Protein AF-A0A317YDW8-F1 (afdb_monomer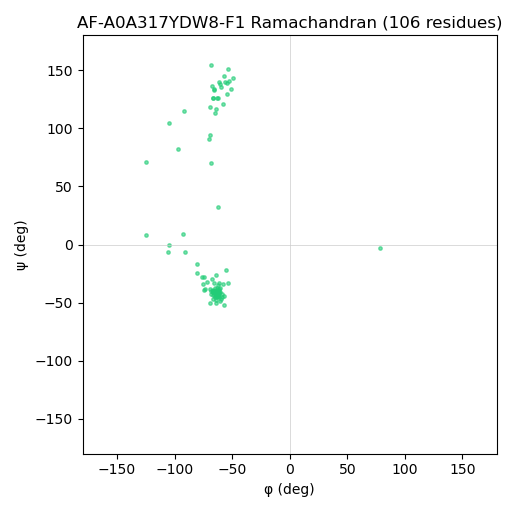)

Solvent-accessible surface area (backbone atoms only — not comparable to full-atom values): 6826 Å² total; per-residue (Å²): 135,84,83,82,78,76,86,77,80,77,79,78,79,80,73,83,61,69,64,59,57,51,53,52,49,53,52,52,55,51,49,54,51,51,51,55,49,51,55,50,52,54,60,70,51,59,89,61,74,61,67,70,56,58,52,49,55,51,50,53,50,45,71,74,54,68,53,96,86,56,85,76,73,81,74,65,96,80,62,63,67,65,56,51,52,55,51,51,53,53,50,51,54,51,49,52,50,50,52,52,54,53,53,57,64,73,74,111

Sequence (108 aa):
MAAAAAPRPKSPPASPDPCGRHRLQLAVDALHREIGFLEGEISSIEGVHAASRCCKEVDEFVGRNPDPFLTISQQERGSHDQSQQFLKKFRYFRCSQLLINMLSVLAH

Organism: Zea mays (NCBI:txid4577)

Radius of gyration: 32.17 Å; Cα contacts (8 Å, |Δi|>4): 3; chains: 1; bounding box: 83×43×80 Å

pLDDT: mean 75.46, std 19.1, range [38.47, 98.62]

Structure (mmCIF, N/CA/C/O backbone):
data_AF-A0A317YDW8-F1
#
_entry.id   AF-A0A317YDW8-F1
#
loop_
_atom_site.group_PDB
_atom_site.id
_atom_site.type_symbol
_atom_site.label_atom_id
_atom_site.label_alt_id
_atom_site.label_comp_id
_atom_site.label_asym_id
_atom_site.label_entity_id
_atom_site.label_seq_id
_atom_site.pdbx_PDB_ins_code
_atom_site.Cartn_x
_atom_site.Cartn_y
_atom_site.Cartn_z
_atom_site.occupancy
_atom_site.B_iso_or_equiv
_atom_site.auth_seq_id
_atom_site.auth_comp_id
_atom_site.auth_asym_id
_atom_site.auth_atom_id
_atom_site.pdbx_PDB_model_num
ATOM 1 N N . MET A 1 1 ? 65.557 12.376 -42.782 1.00 38.47 1 MET A N 1
ATOM 2 C CA . MET A 1 1 ? 64.552 11.450 -43.345 1.00 38.47 1 MET A CA 1
ATOM 3 C C . MET A 1 1 ? 63.560 11.095 -42.248 1.00 38.47 1 MET A C 1
ATOM 5 O O . MET A 1 1 ? 63.932 10.371 -41.338 1.00 38.47 1 MET A O 1
ATOM 9 N N . ALA A 1 2 ? 62.349 11.654 -42.278 1.00 47.06 2 ALA A N 1
ATOM 10 C CA . ALA A 1 2 ? 61.286 11.283 -41.345 1.00 47.06 2 ALA A CA 1
ATOM 11 C C . ALA A 1 2 ? 60.457 10.159 -41.981 1.00 47.06 2 ALA A C 1
ATOM 13 O O . ALA A 1 2 ? 59.859 10.358 -43.037 1.00 47.06 2 ALA A O 1
ATOM 14 N N . ALA A 1 3 ? 60.483 8.970 -41.381 1.00 54.94 3 ALA A N 1
ATOM 15 C CA . ALA A 1 3 ? 59.679 7.838 -41.822 1.00 54.94 3 ALA A CA 1
ATOM 16 C C . ALA A 1 3 ? 58.198 8.125 -41.527 1.00 54.94 3 ALA A C 1
ATOM 18 O O . ALA A 1 3 ? 57.819 8.323 -40.372 1.00 54.94 3 ALA A O 1
ATOM 19 N N . ALA A 1 4 ? 57.368 8.175 -42.569 1.00 61.03 4 ALA A N 1
ATOM 20 C CA . ALA A 1 4 ? 55.924 8.304 -42.428 1.00 61.03 4 ALA A CA 1
ATOM 21 C C . ALA A 1 4 ? 55.369 7.053 -41.726 1.00 61.03 4 ALA A C 1
ATOM 23 O O . ALA A 1 4 ? 55.489 5.940 -42.237 1.00 61.03 4 ALA A O 1
ATOM 24 N N . ALA A 1 5 ? 54.787 7.228 -40.538 1.00 66.19 5 ALA A N 1
ATOM 25 C CA . ALA A 1 5 ? 54.129 6.147 -39.818 1.00 66.19 5 ALA A CA 1
ATOM 26 C C . ALA A 1 5 ? 52.884 5.689 -40.594 1.00 66.19 5 ALA A C 1
ATOM 28 O O . ALA A 1 5 ? 52.023 6.502 -40.933 1.00 66.19 5 ALA A O 1
ATOM 29 N N . ALA A 1 6 ? 52.790 4.387 -40.874 1.00 71.56 6 ALA A N 1
ATOM 30 C CA . ALA A 1 6 ? 51.634 3.804 -41.544 1.00 71.56 6 ALA A CA 1
ATOM 31 C C . ALA A 1 6 ? 50.351 4.033 -40.714 1.00 71.56 6 ALA A C 1
ATOM 33 O O . ALA A 1 6 ? 50.387 3.883 -39.485 1.00 71.56 6 ALA A O 1
ATOM 34 N N . PRO A 1 7 ? 49.214 4.387 -41.345 1.00 72.19 7 PRO A N 1
ATOM 35 C CA . PRO A 1 7 ? 47.964 4.604 -40.629 1.00 72.19 7 PRO A CA 1
ATOM 36 C C . PRO A 1 7 ? 47.526 3.307 -39.943 1.00 72.19 7 PRO A C 1
ATOM 38 O O . PRO A 1 7 ? 47.412 2.256 -40.576 1.00 72.19 7 PRO A O 1
ATOM 41 N N . ARG A 1 8 ? 47.286 3.376 -38.629 1.00 73.50 8 ARG A N 1
ATOM 42 C CA . ARG A 1 8 ? 46.748 2.238 -37.875 1.00 73.50 8 ARG A CA 1
ATOM 43 C C . ARG A 1 8 ? 45.307 1.961 -38.324 1.00 73.50 8 ARG A C 1
ATOM 45 O O . ARG A 1 8 ? 44.532 2.913 -38.453 1.00 73.50 8 ARG A O 1
ATOM 52 N N . PRO A 1 9 ? 44.923 0.689 -38.531 1.00 77.94 9 PRO A N 1
ATOM 53 C CA . PRO A 1 9 ? 43.540 0.345 -38.827 1.00 77.94 9 PRO A CA 1
ATOM 54 C C . PRO A 1 9 ? 42.638 0.788 -37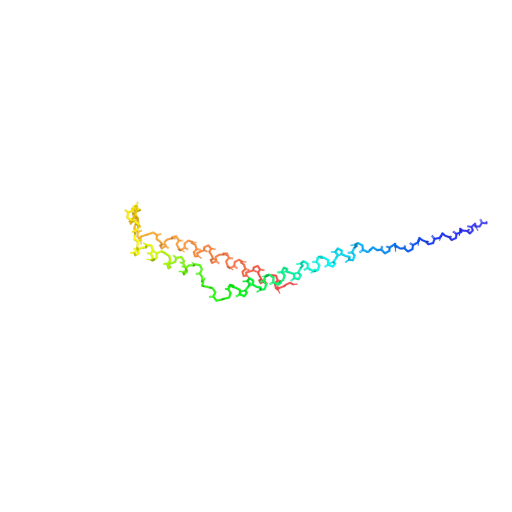.670 1.00 77.94 9 PRO A C 1
ATOM 56 O O . PRO A 1 9 ? 42.969 0.591 -36.499 1.00 77.94 9 PRO A O 1
ATOM 59 N N . LYS A 1 10 ? 41.501 1.410 -38.003 1.00 78.81 10 LYS A N 1
ATOM 60 C CA . LYS A 1 10 ? 40.449 1.705 -37.023 1.00 78.81 10 LYS A CA 1
ATOM 61 C C . LYS A 1 10 ? 39.950 0.378 -36.448 1.00 78.81 10 LYS A C 1
ATOM 63 O O . LYS A 1 10 ? 39.809 -0.595 -37.188 1.00 78.81 10 LYS A O 1
ATOM 68 N N . SER A 1 11 ? 39.699 0.337 -35.143 1.00 78.38 11 SER A N 1
ATOM 69 C CA . SER A 1 11 ? 39.091 -0.830 -34.504 1.00 78.38 11 SER A CA 1
ATOM 70 C C . SER A 1 11 ? 37.739 -1.154 -35.158 1.00 78.38 11 SER A C 1
ATOM 72 O 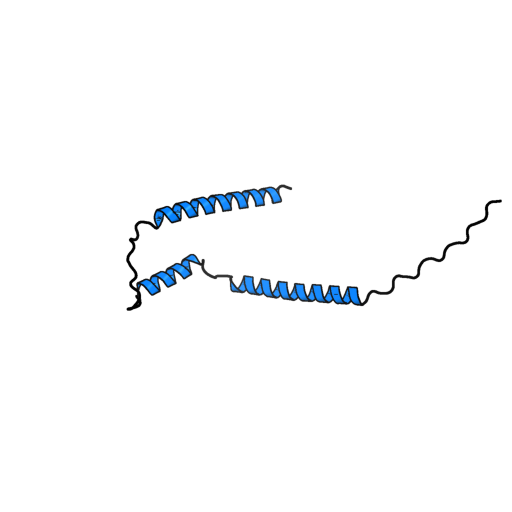O . SER A 1 11 ? 37.028 -0.221 -35.549 1.00 78.38 11 SER A O 1
ATOM 74 N N . PRO A 1 12 ? 37.370 -2.444 -35.281 1.00 78.88 12 PRO A N 1
ATOM 75 C CA . PRO A 1 12 ? 36.055 -2.835 -35.777 1.00 78.88 12 PRO A CA 1
ATOM 76 C C . PRO A 1 12 ? 34.923 -2.159 -34.981 1.00 78.88 12 PRO A C 1
ATOM 78 O O . PRO A 1 12 ? 35.114 -1.873 -33.794 1.00 78.88 12 PRO A O 1
ATOM 81 N N . PRO A 1 13 ? 33.750 -1.907 -35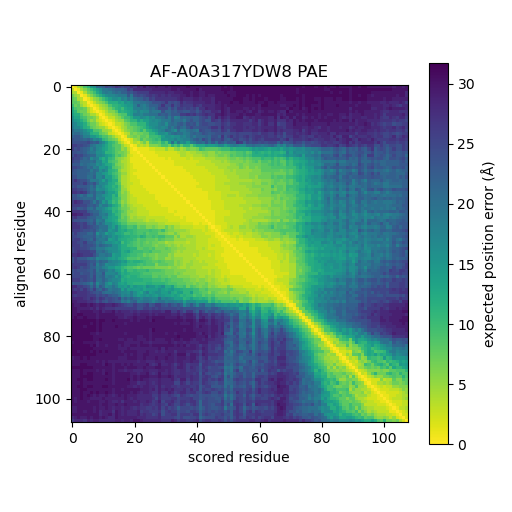.599 1.00 78.06 13 PRO A N 1
ATOM 82 C CA . PRO A 1 13 ? 32.578 -1.416 -34.882 1.00 78.06 13 PRO A CA 1
ATOM 83 C C . PRO A 1 13 ? 32.271 -2.320 -33.686 1.00 78.06 13 PRO A C 1
ATOM 85 O O . PRO A 1 13 ? 32.395 -3.542 -33.793 1.00 78.06 13 PRO A O 1
ATOM 88 N N . ALA A 1 14 ? 31.865 -1.727 -32.561 1.00 76.00 14 ALA A N 1
ATOM 89 C CA . ALA A 1 14 ? 31.408 -2.502 -31.415 1.00 76.00 14 ALA A CA 1
ATOM 90 C C . ALA A 1 14 ? 30.287 -3.449 -31.868 1.00 76.00 14 ALA A C 1
ATOM 92 O O . ALA A 1 14 ? 29.352 -3.024 -32.554 1.00 76.00 14 ALA A O 1
ATOM 93 N N . SER A 1 15 ? 30.405 -4.733 -31.522 1.00 73.25 15 SER A N 1
ATOM 94 C CA . SER A 1 15 ? 29.362 -5.710 -31.821 1.00 73.25 15 SER A CA 1
ATOM 95 C C . SER A 1 15 ? 28.043 -5.231 -31.210 1.00 73.25 15 SER A C 1
ATOM 97 O O . SER A 1 15 ? 28.072 -4.731 -30.080 1.00 73.25 15 SER A O 1
ATOM 99 N N . PRO A 1 16 ? 26.897 -5.388 -31.898 1.00 73.19 16 PRO A N 1
ATOM 100 C CA . PRO A 1 16 ? 25.605 -5.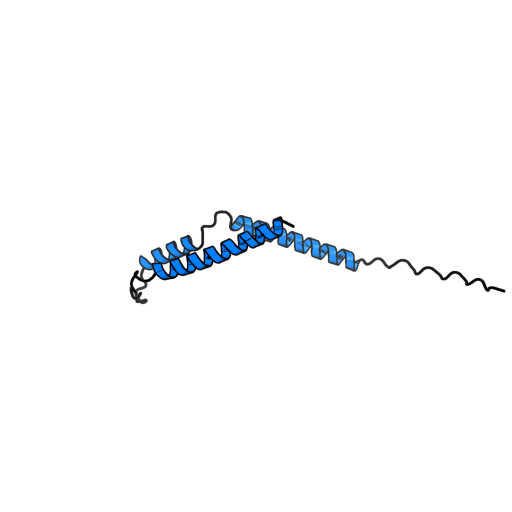113 -31.287 1.00 73.19 16 PRO A CA 1
ATOM 101 C C . PRO A 1 16 ? 25.526 -5.857 -29.953 1.00 73.19 16 PRO A C 1
ATOM 103 O O . PRO A 1 16 ? 25.902 -7.027 -29.900 1.00 73.19 16 PRO A O 1
ATOM 106 N N . ASP A 1 17 ? 25.076 -5.187 -28.893 1.00 71.38 17 ASP A N 1
ATOM 107 C CA . ASP A 1 17 ? 24.774 -5.819 -27.607 1.00 71.38 17 ASP A CA 1
ATOM 108 C C . ASP A 1 17 ? 23.264 -6.112 -27.541 1.00 71.38 17 ASP A C 1
ATOM 110 O O . ASP A 1 17 ? 22.485 -5.314 -27.003 1.00 71.38 17 ASP A O 1
ATOM 114 N N . PRO A 1 18 ? 22.800 -7.229 -28.134 1.00 66.19 18 PRO A N 1
ATOM 115 C CA . PRO A 1 18 ? 21.394 -7.607 -28.078 1.00 66.19 18 PRO A CA 1
ATOM 116 C C . PRO A 1 18 ? 20.944 -7.903 -26.640 1.00 66.19 18 PRO A C 1
ATOM 118 O O . PRO A 1 18 ? 19.771 -7.714 -26.312 1.00 66.19 18 PRO A O 1
ATOM 121 N N . CYS A 1 19 ? 21.868 -8.314 -25.766 1.00 72.94 19 CYS A N 1
ATOM 122 C CA . CYS A 1 19 ? 21.590 -8.644 -24.373 1.00 72.94 19 CYS A CA 1
ATOM 123 C C . CYS A 1 19 ? 21.329 -7.388 -23.532 1.00 72.94 19 CYS A C 1
ATOM 125 O O . CYS A 1 19 ? 20.426 -7.391 -22.696 1.00 72.94 19 CYS A O 1
ATOM 127 N N . GLY A 1 20 ? 22.062 -6.299 -23.773 1.00 82.38 20 GLY A N 1
ATOM 128 C CA . GLY A 1 20 ? 21.870 -5.014 -23.102 1.00 82.38 20 GLY A CA 1
ATOM 129 C C . GLY A 1 20 ? 20.476 -4.443 -23.340 1.00 82.38 20 GLY A C 1
ATOM 130 O O . GLY A 1 20 ? 19.767 -4.126 -22.385 1.00 82.38 20 GLY A O 1
ATOM 131 N N . ARG A 1 21 ? 20.025 -4.407 -24.603 1.00 87.88 21 ARG A N 1
ATOM 132 C CA . ARG A 1 21 ? 18.677 -3.916 -24.940 1.00 87.88 21 ARG A CA 1
ATOM 133 C C . ARG A 1 21 ? 17.576 -4.772 -24.313 1.00 87.88 21 ARG A C 1
ATOM 135 O O . ARG A 1 21 ? 16.607 -4.223 -23.799 1.00 87.88 21 ARG A O 1
ATOM 142 N N . HIS A 1 22 ? 17.722 -6.098 -24.331 1.00 91.19 22 HIS A N 1
ATOM 143 C CA . HIS A 1 22 ? 16.745 -6.997 -23.714 1.00 91.19 22 HIS A CA 1
ATOM 144 C C . HIS A 1 22 ? 16.654 -6.796 -22.195 1.00 91.19 22 HIS A C 1
ATOM 146 O O . HIS A 1 22 ? 15.558 -6.663 -21.658 1.00 91.19 22 HIS A O 1
ATOM 152 N N . ARG A 1 23 ? 17.797 -6.696 -21.506 1.00 91.50 23 ARG A N 1
ATOM 153 C CA . ARG A 1 23 ? 17.845 -6.443 -20.057 1.00 91.50 23 ARG A CA 1
ATOM 154 C C . ARG A 1 23 ? 17.214 -5.106 -19.681 1.00 91.50 23 ARG A C 1
ATOM 156 O O . ARG A 1 23 ? 16.489 -5.041 -18.694 1.00 91.50 23 ARG A O 1
ATOM 163 N N . LEU A 1 24 ? 17.469 -4.060 -20.468 1.00 93.38 24 LEU A N 1
ATOM 164 C CA . LEU A 1 24 ? 16.840 -2.755 -20.266 1.00 93.38 24 LEU A CA 1
ATOM 165 C C . LEU A 1 24 ? 15.322 -2.831 -20.452 1.00 93.38 24 LEU A C 1
ATOM 167 O O . LEU A 1 24 ? 14.595 -2.284 -19.630 1.00 93.38 24 LEU A O 1
ATOM 171 N N . GLN A 1 25 ? 14.838 -3.556 -21.465 1.00 94.00 25 GLN A N 1
ATOM 172 C CA . GLN A 1 25 ? 13.399 -3.743 -21.663 1.00 94.00 25 GLN A CA 1
ATOM 173 C C . GLN A 1 25 ? 12.752 -4.483 -20.485 1.00 94.00 25 GLN A C 1
ATOM 175 O O . GLN A 1 25 ? 11.726 -4.039 -19.988 1.00 94.00 25 GLN A O 1
ATOM 180 N N . LEU A 1 26 ? 13.379 -5.550 -19.979 1.00 95.75 26 LEU A N 1
ATOM 181 C CA . LEU A 1 26 ? 12.880 -6.262 -18.797 1.00 95.75 26 LEU A CA 1
ATOM 182 C C . LEU A 1 26 ? 12.827 -5.366 -17.554 1.00 95.75 26 LEU A C 1
ATOM 184 O O . LEU A 1 26 ? 11.887 -5.465 -16.770 1.00 95.75 26 LEU A O 1
ATOM 188 N N . ALA A 1 27 ? 13.820 -4.491 -17.371 1.00 95.75 27 ALA A N 1
ATOM 189 C CA . ALA A 1 27 ? 13.820 -3.529 -16.273 1.00 95.75 27 ALA A CA 1
ATOM 190 C C . ALA A 1 27 ? 12.674 -2.513 -16.413 1.00 95.75 27 ALA A C 1
ATOM 192 O O . ALA A 1 27 ? 11.981 -2.242 -15.438 1.00 95.75 27 ALA A O 1
ATOM 193 N N . VAL A 1 28 ? 12.433 -2.002 -17.624 1.00 97.56 28 VAL A N 1
ATOM 194 C CA . VAL A 1 28 ? 11.296 -1.114 -17.917 1.00 97.56 28 VAL A CA 1
ATOM 195 C C . VAL A 1 28 ? 9.964 -1.819 -17.653 1.00 97.56 28 VAL A C 1
ATOM 197 O O . VAL A 1 28 ? 9.096 -1.258 -16.990 1.00 97.56 28 VAL A O 1
ATOM 200 N N . ASP A 1 29 ? 9.812 -3.065 -18.100 1.00 98.12 29 ASP A N 1
ATOM 201 C CA . ASP A 1 29 ? 8.587 -3.840 -17.890 1.00 98.12 29 ASP A CA 1
ATOM 202 C C . ASP A 1 29 ? 8.343 -4.127 -16.400 1.00 98.12 29 ASP A C 1
ATOM 204 O O . ASP A 1 29 ? 7.202 -4.085 -15.939 1.00 98.12 29 ASP A O 1
ATOM 208 N N . ALA A 1 30 ? 9.402 -4.390 -15.628 1.00 98.19 30 ALA A N 1
ATOM 209 C CA . ALA A 1 30 ? 9.312 -4.542 -14.179 1.00 98.19 30 ALA A CA 1
ATOM 210 C C . ALA A 1 30 ? 8.867 -3.238 -13.499 1.00 98.19 30 ALA A C 1
ATOM 212 O O . ALA A 1 30 ? 7.978 -3.271 -12.654 1.00 98.19 30 ALA A O 1
ATOM 213 N N . LEU A 1 31 ? 9.420 -2.094 -13.912 1.00 98.56 31 LEU A N 1
ATOM 214 C CA . LEU A 1 31 ? 9.020 -0.786 -13.389 1.00 98.56 31 LEU A CA 1
ATOM 215 C C . LEU A 1 31 ? 7.560 -0.457 -13.717 1.00 98.56 31 LEU A C 1
ATOM 217 O O . LEU A 1 31 ? 6.849 0.027 -12.847 1.00 98.56 31 LEU A O 1
ATOM 221 N N . HIS A 1 32 ? 7.077 -0.762 -14.924 1.00 98.62 32 HIS A N 1
ATOM 222 C CA . HIS A 1 32 ? 5.662 -0.568 -15.260 1.00 98.62 32 HIS A CA 1
ATOM 223 C C . HIS A 1 32 ? 4.725 -1.396 -14.373 1.00 98.62 32 HIS A C 1
ATOM 225 O O . HIS A 1 32 ? 3.655 -0.919 -13.998 1.00 98.62 32 HIS A O 1
ATOM 231 N N . ARG A 1 33 ? 5.122 -2.624 -14.017 1.00 98.50 33 ARG A N 1
ATOM 232 C CA . ARG A 1 33 ? 4.352 -3.458 -13.081 1.00 98.50 33 ARG A CA 1
ATOM 233 C C . ARG A 1 33 ? 4.341 -2.861 -11.680 1.00 98.50 33 ARG A C 1
ATOM 235 O O . ARG A 1 33 ? 3.283 -2.827 -11.065 1.00 98.50 33 ARG A O 1
ATOM 242 N N . GLU A 1 34 ? 5.488 -2.379 -11.210 1.00 98.44 34 GLU A N 1
ATOM 243 C CA . GLU A 1 34 ? 5.602 -1.730 -9.902 1.00 98.44 34 GLU A CA 1
ATOM 244 C C . GLU A 1 34 ? 4.749 -0.458 -9.835 1.00 98.44 34 GLU A C 1
ATOM 246 O O . GLU A 1 34 ? 4.019 -0.259 -8.872 1.00 98.44 34 GLU A O 1
ATOM 251 N N . ILE A 1 35 ? 4.767 0.365 -10.890 1.00 98.56 35 ILE A N 1
ATOM 252 C CA . ILE A 1 35 ? 3.918 1.559 -10.993 1.00 98.56 35 ILE A CA 1
ATOM 253 C C . ILE A 1 35 ? 2.444 1.172 -10.856 1.00 98.56 35 ILE A C 1
ATOM 255 O O . ILE A 1 35 ? 1.758 1.709 -9.993 1.00 98.56 35 ILE A O 1
ATOM 259 N N . GLY A 1 36 ? 1.973 0.202 -11.646 1.00 98.38 36 GLY A N 1
ATOM 260 C CA . GLY A 1 36 ? 0.577 -0.235 -11.576 1.00 98.38 36 GLY A CA 1
ATOM 261 C C . GLY A 1 36 ? 0.197 -0.831 -10.215 1.00 98.38 36 GLY A C 1
ATOM 262 O O . GLY A 1 36 ? -0.921 -0.628 -9.746 1.00 98.38 36 GLY A O 1
ATOM 263 N N . PHE A 1 37 ? 1.123 -1.537 -9.558 1.00 98.38 37 PHE A N 1
ATOM 264 C 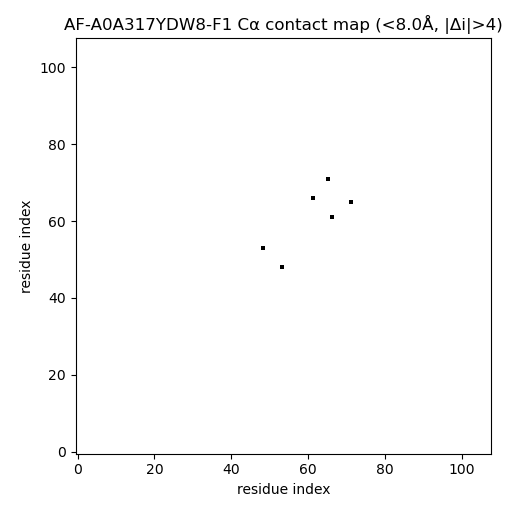CA 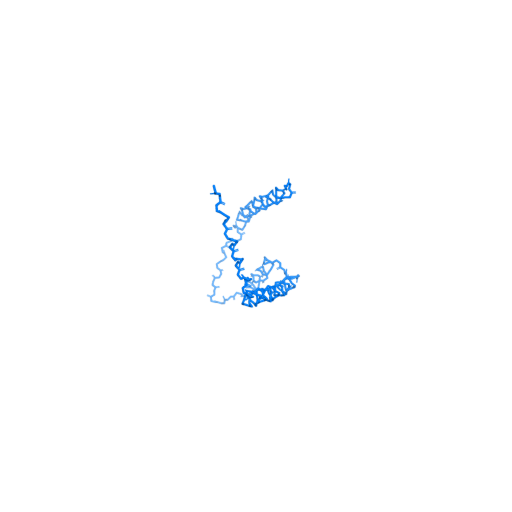. PHE A 1 37 ? 0.915 -2.053 -8.205 1.00 98.38 37 PHE A CA 1
ATOM 265 C C . PHE A 1 37 ? 0.747 -0.916 -7.190 1.00 98.38 37 PHE A C 1
ATOM 267 O O . PHE A 1 37 ? -0.245 -0.893 -6.465 1.00 98.38 37 PHE A O 1
ATOM 274 N N . LEU A 1 38 ? 1.659 0.060 -7.193 1.00 98.25 38 LEU A N 1
ATOM 275 C CA . LEU A 1 38 ? 1.627 1.198 -6.274 1.00 98.25 38 LEU A CA 1
ATOM 276 C C . LEU A 1 38 ? 0.410 2.102 -6.506 1.00 98.25 38 LEU A C 1
ATOM 278 O O . LEU A 1 38 ? -0.211 2.551 -5.545 1.00 98.25 38 LEU A O 1
ATOM 282 N N . GLU A 1 39 ? 0.026 2.352 -7.759 1.00 98.31 39 GLU A N 1
ATOM 283 C CA . GLU A 1 39 ? -1.209 3.079 -8.085 1.00 98.31 39 GLU A CA 1
ATOM 284 C C . GLU A 1 39 ? -2.446 2.350 -7.539 1.00 98.31 39 GLU A C 1
ATOM 286 O O . GLU A 1 39 ? -3.340 2.976 -6.961 1.00 98.31 39 GLU A O 1
ATOM 291 N N . GLY A 1 40 ? -2.468 1.018 -7.654 1.00 97.44 40 GLY A N 1
ATOM 292 C CA . GLY A 1 40 ? -3.498 0.171 -7.059 1.00 97.44 40 GLY A CA 1
ATOM 293 C C . GLY A 1 40 ? -3.524 0.239 -5.529 1.00 97.44 40 GLY A C 1
ATOM 294 O O . GLY A 1 40 ? -4.599 0.382 -4.947 1.00 97.44 40 GLY A O 1
ATOM 295 N N . GLU A 1 41 ? -2.364 0.190 -4.866 1.00 97.19 41 GLU A N 1
ATOM 296 C CA . GLU A 1 41 ? -2.267 0.332 -3.407 1.00 97.19 41 GLU A CA 1
ATOM 297 C C . GLU A 1 41 ? -2.762 1.700 -2.932 1.00 97.19 41 GLU A C 1
ATOM 299 O O . GLU A 1 41 ? -3.544 1.769 -1.983 1.00 97.19 41 GLU A O 1
ATOM 304 N N . ILE A 1 42 ? -2.368 2.782 -3.613 1.00 97.00 42 ILE A N 1
ATOM 305 C CA . ILE A 1 42 ? -2.817 4.146 -3.302 1.00 97.00 42 ILE A CA 1
ATOM 306 C C . ILE A 1 42 ? -4.340 4.242 -3.412 1.00 97.00 42 ILE A C 1
ATOM 308 O O . ILE A 1 42 ? -4.988 4.747 -2.495 1.00 97.00 42 ILE A O 1
ATOM 312 N N . SER A 1 43 ? -4.920 3.717 -4.495 1.00 97.00 43 SER A N 1
ATOM 313 C CA . SER A 1 43 ? -6.373 3.700 -4.673 1.00 97.00 43 SER A CA 1
ATOM 314 C C . SER A 1 43 ? -7.074 2.850 -3.606 1.00 97.00 43 SER A C 1
ATOM 316 O O . SER A 1 43 ? -8.121 3.240 -3.099 1.00 97.00 43 SER A O 1
ATOM 318 N N . SER A 1 44 ? -6.482 1.723 -3.195 1.00 95.50 44 SER A N 1
ATOM 319 C CA . SER A 1 44 ? -7.058 0.852 -2.164 1.00 95.50 44 SER A CA 1
ATOM 320 C C . SER A 1 44 ? -7.083 1.484 -0.771 1.00 95.50 44 SER A C 1
ATOM 322 O O . SER A 1 44 ? -7.934 1.108 0.038 1.00 95.50 44 SER A O 1
ATOM 324 N N . ILE A 1 45 ? -6.142 2.379 -0.453 1.00 94.00 45 ILE A N 1
ATOM 325 C CA . ILE A 1 45 ? -6.111 3.074 0.843 1.00 94.00 45 ILE A CA 1
ATOM 326 C C . ILE A 1 45 ? -6.886 4.396 0.825 1.00 94.00 45 ILE A C 1
ATOM 328 O O . ILE A 1 45 ? -7.064 5.023 1.874 1.00 94.00 45 ILE A O 1
ATOM 332 N N . GLU A 1 46 ? -7.365 4.829 -0.341 1.00 95.06 46 GLU A N 1
ATOM 333 C CA . GLU A 1 46 ? -8.190 6.021 -0.462 1.00 95.06 46 GLU A CA 1
ATOM 334 C C . GLU A 1 46 ? -9.503 5.833 0.315 1.00 95.06 46 GLU A C 1
ATOM 336 O O . GLU A 1 46 ? -10.216 4.842 0.179 1.00 95.06 46 GLU A O 1
ATOM 341 N N . GLY A 1 47 ? -9.808 6.775 1.209 1.00 89.69 47 GLY A N 1
ATOM 342 C CA . GLY A 1 47 ? -10.990 6.697 2.073 1.00 89.69 47 GLY A CA 1
ATOM 343 C C . GLY A 1 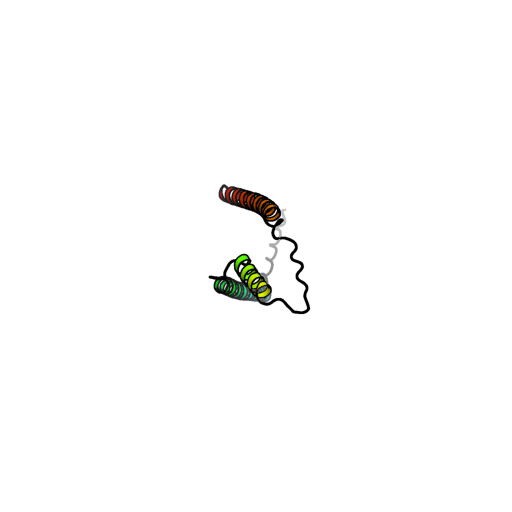47 ? -10.861 5.769 3.289 1.00 89.69 47 GLY A C 1
ATOM 344 O O . GLY A 1 47 ? -11.771 5.751 4.123 1.00 89.69 47 GLY A O 1
ATOM 345 N N . VAL A 1 48 ? -9.739 5.058 3.464 1.00 93.56 48 VAL A N 1
ATOM 346 C CA . VAL A 1 48 ? -9.490 4.264 4.676 1.00 93.56 48 VAL A CA 1
ATOM 347 C C . VAL A 1 48 ? -9.357 5.188 5.889 1.00 93.56 48 VAL A C 1
ATOM 349 O O . VAL A 1 48 ? -8.676 6.215 5.870 1.00 93.56 48 VAL A O 1
ATOM 352 N N . HIS A 1 49 ? -10.042 4.838 6.977 1.00 92.31 49 HIS A N 1
ATOM 353 C CA . HIS A 1 49 ? -10.006 5.617 8.209 1.00 92.31 49 HIS A CA 1
ATOM 354 C C . HIS A 1 49 ? -8.640 5.553 8.904 1.00 92.31 49 HIS A C 1
ATOM 356 O O . HIS A 1 49 ? -7.900 4.578 8.794 1.00 92.31 49 HIS A O 1
ATOM 362 N N . ALA A 1 50 ? -8.328 6.587 9.692 1.00 93.06 50 ALA A N 1
ATOM 363 C CA . ALA A 1 50 ? -7.139 6.584 10.535 1.00 93.06 50 ALA A CA 1
ATOM 364 C C . ALA A 1 50 ? -7.115 5.341 11.438 1.00 93.06 50 ALA A C 1
ATOM 366 O O . ALA A 1 50 ? -8.132 4.989 12.038 1.00 93.06 50 ALA A O 1
ATOM 367 N N . ALA A 1 51 ? -5.938 4.734 11.607 1.00 94.31 51 ALA A N 1
ATOM 368 C CA . ALA A 1 51 ? -5.773 3.532 12.427 1.00 94.31 51 ALA A CA 1
ATOM 369 C C . ALA A 1 51 ? -6.324 3.699 13.857 1.00 94.31 51 ALA A C 1
ATOM 371 O O . ALA A 1 51 ? -6.890 2.764 14.413 1.00 94.31 51 ALA A O 1
ATOM 372 N N . SER A 1 52 ? -6.245 4.909 14.427 1.00 94.56 52 SER A N 1
ATOM 373 C CA . SER A 1 52 ? -6.815 5.228 15.743 1.00 94.56 52 SER A CA 1
ATOM 374 C C . SER A 1 52 ? -8.321 4.977 15.833 1.00 94.56 52 SER A C 1
ATOM 376 O O . SER A 1 52 ? -8.802 4.579 16.892 1.00 94.56 52 SER A O 1
ATOM 378 N N . ARG A 1 53 ? -9.063 5.191 14.739 1.00 94.00 53 ARG A N 1
ATOM 379 C CA . ARG A 1 53 ? -10.498 4.919 14.677 1.00 94.00 53 ARG A CA 1
ATOM 380 C C . ARG A 1 53 ? -10.766 3.417 14.719 1.00 94.00 53 ARG A C 1
ATOM 382 O O . ARG A 1 53 ? -11.508 2.988 15.593 1.00 94.00 53 ARG A O 1
ATOM 389 N N . CYS A 1 54 ? -10.096 2.631 13.873 1.00 93.94 54 CYS A N 1
ATOM 390 C CA . CYS A 1 54 ? -10.202 1.168 13.913 1.00 93.94 54 CYS A CA 1
ATOM 391 C C . CYS A 1 54 ? -9.828 0.605 15.292 1.00 93.94 54 CYS A C 1
ATOM 393 O O . CYS A 1 54 ? -10.545 -0.231 15.829 1.00 93.94 54 CYS A O 1
ATOM 395 N N . CYS A 1 55 ? -8.744 1.092 15.908 1.00 94.44 55 CYS A N 1
ATOM 396 C CA . CYS A 1 55 ? -8.341 0.641 17.242 1.00 94.44 55 CYS A CA 1
ATOM 397 C C . CYS A 1 55 ? -9.402 0.944 18.308 1.00 94.44 55 CYS A C 1
ATOM 399 O O . CYS A 1 55 ? -9.650 0.101 19.164 1.00 94.44 55 CYS A O 1
ATOM 401 N N . LYS A 1 56 ? -10.044 2.119 18.251 1.00 94.19 56 LYS A N 1
ATOM 402 C CA . LYS A 1 56 ? -11.122 2.490 19.179 1.00 94.19 56 LYS A CA 1
ATOM 403 C C . LYS A 1 56 ? -12.358 1.613 18.995 1.00 94.19 56 LYS A C 1
ATOM 405 O O . LYS A 1 56 ? -12.954 1.206 19.981 1.00 94.19 56 LYS A O 1
ATOM 410 N N . GLU A 1 57 ? -12.729 1.308 17.754 1.00 95.19 57 GLU A N 1
ATOM 411 C CA . GLU A 1 57 ? -13.866 0.429 17.451 1.00 95.19 57 GLU A CA 1
ATOM 412 C C . GLU A 1 57 ? -13.640 -0.992 17.998 1.00 95.19 57 GLU A C 1
ATOM 414 O O . GLU A 1 57 ? -14.546 -1.572 18.598 1.00 95.19 57 GLU A O 1
ATOM 419 N N . VAL A 1 58 ? -12.416 -1.521 17.877 1.00 94.69 58 VAL A N 1
ATOM 420 C CA . VAL A 1 58 ? -12.034 -2.818 18.464 1.00 94.69 58 VAL A CA 1
ATOM 421 C C . VAL A 1 58 ? -12.045 -2.772 19.994 1.00 94.69 58 VAL A C 1
ATOM 423 O O . VAL A 1 58 ? -12.616 -3.660 20.623 1.00 94.69 58 VAL A O 1
ATOM 426 N N . ASP A 1 59 ? -11.452 -1.741 20.597 1.00 92.06 59 ASP A N 1
ATOM 427 C CA . ASP A 1 59 ? -11.420 -1.558 22.055 1.00 92.06 59 ASP A CA 1
ATOM 428 C C . ASP A 1 59 ? -12.837 -1.469 22.649 1.00 92.06 59 ASP A C 1
ATOM 430 O O . ASP A 1 59 ? -13.169 -2.168 23.607 1.00 92.06 59 ASP A O 1
ATOM 434 N N . GLU A 1 60 ? -13.723 -0.691 22.019 1.00 93.75 60 GLU A N 1
ATOM 435 C CA . GLU A 1 60 ? -15.128 -0.594 22.418 1.00 93.75 60 GLU A CA 1
ATOM 436 C C . GLU A 1 60 ? -15.868 -1.930 22.272 1.00 93.75 60 GLU A C 1
ATOM 438 O O . GLU A 1 60 ? -16.692 -2.271 23.124 1.00 93.75 60 GLU A O 1
ATOM 443 N N . PHE A 1 61 ? -15.591 -2.698 21.214 1.00 94.50 61 PHE A N 1
ATOM 444 C CA . PHE A 1 61 ? -16.198 -4.011 21.004 1.00 94.50 61 PHE A CA 1
ATOM 445 C C . PHE A 1 61 ? -15.792 -5.011 22.092 1.00 94.50 61 PHE A C 1
ATOM 447 O O . PHE A 1 61 ? -16.665 -5.668 22.666 1.00 94.50 61 PHE A O 1
ATOM 454 N N . VAL A 1 62 ? -14.496 -5.095 22.403 1.00 91.06 62 VAL A N 1
ATOM 455 C CA . VAL A 1 62 ? -13.966 -5.964 23.465 1.00 91.06 62 VAL A CA 1
ATOM 456 C C . VAL A 1 62 ? -14.492 -5.521 24.829 1.00 91.06 62 VAL A C 1
ATOM 458 O O . VAL A 1 62 ? -14.917 -6.351 25.627 1.00 91.06 62 VAL A O 1
ATOM 461 N N . GLY A 1 63 ? -14.563 -4.211 25.079 1.00 87.06 63 GLY A N 1
ATOM 462 C CA . GLY A 1 63 ? -15.133 -3.672 26.312 1.00 87.06 63 GLY A CA 1
ATOM 463 C C . GLY A 1 63 ? -16.612 -4.026 26.514 1.00 87.06 63 GLY A C 1
ATOM 464 O O . GLY A 1 63 ? -17.044 -4.216 27.650 1.00 87.06 63 GLY A O 1
ATOM 465 N N . ARG A 1 64 ? -17.397 -4.139 25.432 1.00 91.00 64 ARG A N 1
ATOM 466 C CA . ARG A 1 64 ? -18.808 -4.575 25.484 1.00 91.00 64 ARG A CA 1
ATOM 467 C C . ARG A 1 64 ? -18.971 -6.091 25.583 1.00 91.00 64 ARG A C 1
ATOM 469 O O . ARG A 1 64 ? -20.002 -6.541 26.075 1.00 91.00 64 ARG A O 1
ATOM 476 N N . ASN A 1 65 ? -17.987 -6.858 25.119 1.00 90.19 65 ASN A N 1
ATOM 477 C CA . ASN A 1 65 ? -18.017 -8.318 25.074 1.00 90.19 65 ASN A CA 1
ATOM 478 C C . ASN A 1 65 ? -16.794 -8.886 25.812 1.00 90.19 65 ASN A C 1
ATOM 480 O O . ASN A 1 65 ? -15.871 -9.385 25.164 1.00 90.19 65 ASN A O 1
ATOM 484 N N . PRO A 1 66 ? -16.753 -8.782 27.154 1.00 85.25 66 PRO A N 1
ATOM 485 C CA . PRO A 1 66 ? -15.625 -9.284 27.922 1.00 85.25 66 PRO A CA 1
ATOM 486 C C . PRO A 1 66 ? -15.552 -10.811 27.821 1.00 85.25 66 PRO A C 1
ATOM 488 O O . PRO A 1 66 ? -16.557 -11.506 27.987 1.00 85.25 66 PRO A O 1
ATOM 491 N N . ASP A 1 67 ? -14.354 -11.332 27.566 1.00 83.06 67 ASP A N 1
ATOM 492 C CA . ASP A 1 67 ? -14.100 -12.771 27.579 1.00 83.06 67 ASP A CA 1
ATOM 493 C C . ASP A 1 67 ? -14.265 -13.305 29.019 1.00 83.06 67 ASP A C 1
ATOM 495 O O . ASP A 1 67 ? -13.614 -12.788 29.933 1.00 83.06 67 ASP A O 1
ATOM 499 N N . PRO A 1 68 ? -15.097 -14.340 29.246 1.00 85.00 68 PRO A N 1
ATOM 500 C CA . PRO A 1 68 ? -15.301 -14.941 30.565 1.00 85.00 68 PRO A CA 1
ATOM 501 C C . PRO A 1 68 ? -14.020 -15.419 31.262 1.00 85.00 68 PRO A C 1
ATOM 503 O O . PRO A 1 68 ? -14.009 -15.564 32.484 1.00 85.00 68 PRO A O 1
ATOM 506 N N . PHE A 1 69 ? -12.955 -15.680 30.502 1.00 83.31 69 PHE A N 1
ATOM 507 C CA . PHE A 1 69 ? -11.680 -16.185 31.004 1.00 83.31 69 PHE A CA 1
ATOM 508 C C . PHE A 1 69 ? -10.571 -15.129 31.042 1.00 83.31 69 PHE A C 1
ATOM 510 O O . PHE A 1 69 ? -9.501 -15.403 31.588 1.00 83.31 69 PHE A O 1
ATOM 517 N N . LEU A 1 70 ? -10.810 -13.922 30.519 1.00 77.69 70 LEU A N 1
ATOM 518 C CA . LEU A 1 70 ? -9.857 -12.817 30.606 1.00 77.69 70 LEU A CA 1
ATOM 519 C C . LEU A 1 70 ? -10.330 -11.809 31.651 1.00 77.69 70 LEU A C 1
ATOM 521 O O . LEU A 1 70 ? -11.228 -10.998 31.427 1.00 77.69 70 LEU A O 1
ATOM 525 N N . THR A 1 71 ? -9.676 -11.819 32.810 1.00 65.44 71 THR A N 1
ATOM 526 C CA . THR A 1 71 ? -9.816 -10.763 33.813 1.00 65.44 71 THR A CA 1
ATOM 527 C C . THR A 1 71 ? -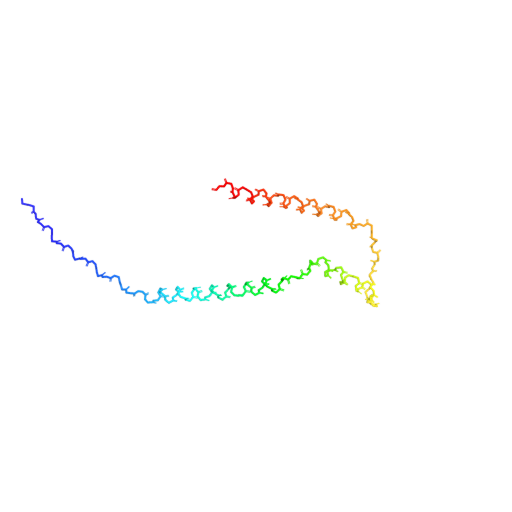9.150 -9.488 33.303 1.00 65.44 71 THR A C 1
ATOM 529 O O . THR A 1 71 ? -7.964 -9.251 33.520 1.00 65.44 71 THR A O 1
ATOM 532 N N . ILE A 1 72 ? -9.918 -8.633 32.624 1.00 63.34 72 ILE A N 1
ATOM 533 C CA . ILE A 1 72 ? -9.492 -7.261 32.336 1.00 63.34 72 ILE A CA 1
ATOM 534 C C . ILE A 1 72 ? -9.494 -6.520 33.676 1.00 63.34 72 ILE A C 1
ATOM 536 O O . ILE A 1 72 ? -10.530 -6.041 34.143 1.00 63.34 72 ILE A O 1
ATOM 540 N N . SER A 1 73 ? -8.339 -6.475 34.344 1.00 57.19 73 SER A N 1
ATOM 541 C CA . SER A 1 73 ? -8.152 -5.609 35.499 1.00 57.19 73 SER A CA 1
ATOM 542 C C . SER A 1 73 ? -8.417 -4.181 35.035 1.00 57.19 73 SER A C 1
ATOM 544 O O . SER A 1 73 ? -7.792 -3.688 34.096 1.00 57.19 73 SER A O 1
ATOM 546 N N . GLN A 1 74 ? -9.388 -3.517 35.661 1.00 52.69 74 GLN A N 1
ATOM 547 C CA . GLN A 1 74 ? -9.621 -2.091 35.468 1.00 52.69 74 GLN A CA 1
ATOM 548 C C . GLN A 1 74 ? -8.438 -1.329 36.073 1.00 52.69 74 GLN A C 1
ATOM 550 O O . GLN A 1 74 ? -8.552 -0.721 37.131 1.00 52.69 74 GLN A O 1
ATOM 555 N N . GLN A 1 75 ? -7.261 -1.404 35.450 1.00 46.97 75 GLN A N 1
ATOM 556 C CA . GLN A 1 75 ? -6.198 -0.469 35.753 1.00 46.97 75 GLN A CA 1
ATOM 557 C C . GLN A 1 75 ? -6.718 0.892 35.306 1.00 46.97 75 GLN A C 1
ATOM 559 O O . GLN A 1 75 ? -7.057 1.100 34.141 1.00 46.97 75 GLN A O 1
ATOM 564 N N . GLU A 1 76 ? -6.926 1.747 36.298 1.00 45.47 76 GLU A N 1
ATOM 565 C CA . GLU A 1 76 ? -7.775 2.917 36.204 1.00 45.47 76 GLU A CA 1
ATOM 566 C C . GLU A 1 76 ? -7.479 3.776 34.974 1.00 45.47 76 GLU A C 1
ATOM 568 O O . GLU A 1 76 ? -6.328 4.009 34.595 1.00 45.47 76 GLU A O 1
ATOM 573 N N . ARG A 1 77 ? -8.549 4.339 34.407 1.00 46.47 77 ARG A N 1
ATOM 574 C CA . ARG A 1 77 ? -8.551 5.381 33.368 1.00 46.47 77 ARG A CA 1
ATOM 575 C C . ARG A 1 77 ? -7.903 6.706 33.839 1.00 46.47 77 ARG A C 1
ATOM 577 O O . ARG A 1 77 ? -8.328 7.777 33.424 1.00 46.47 77 ARG A O 1
ATOM 584 N N . GLY A 1 78 ? -6.903 6.651 34.719 1.00 42.50 78 GLY A N 1
ATOM 585 C CA . GLY A 1 78 ? -6.212 7.781 35.338 1.00 42.50 78 GLY A CA 1
ATOM 586 C C . GLY A 1 78 ? -4.812 8.075 34.783 1.00 42.50 78 GLY A C 1
ATOM 587 O O . GLY A 1 78 ? -4.185 9.025 35.234 1.00 42.50 78 GLY A O 1
ATOM 588 N N . SER A 1 79 ? -4.302 7.314 33.804 1.00 42.97 79 SER A N 1
ATOM 589 C CA . SER A 1 79 ? -2.931 7.504 33.273 1.00 42.97 79 SER A CA 1
ATOM 590 C C . SER A 1 79 ? -2.842 7.710 31.747 1.00 42.97 79 SER A C 1
ATOM 592 O O . SER A 1 79 ? -1.756 7.761 31.171 1.00 42.97 79 SER A O 1
ATOM 594 N N . HIS A 1 80 ? -3.970 7.873 31.045 1.00 45.09 80 HIS A N 1
ATOM 595 C CA . HIS A 1 80 ? -3.958 8.068 29.582 1.00 45.09 80 HIS A CA 1
ATOM 596 C C . HIS A 1 80 ? -3.538 9.492 29.172 1.00 45.09 80 HIS A C 1
ATOM 598 O O . HIS A 1 80 ? -2.951 9.682 28.107 1.00 45.09 80 HIS A O 1
ATOM 604 N N . ASP A 1 81 ? -3.775 10.506 30.009 1.00 48.81 81 ASP A N 1
ATOM 605 C CA . ASP A 1 81 ? -3.558 11.901 29.599 1.00 48.81 81 ASP A CA 1
ATOM 606 C C . ASP A 1 81 ? -2.068 12.302 29.558 1.00 48.81 81 ASP A C 1
ATOM 608 O O . ASP A 1 81 ? -1.626 13.026 28.663 1.00 48.81 81 ASP A O 1
ATOM 612 N N . GLN A 1 82 ? -1.245 11.750 30.455 1.00 46.62 82 GLN A N 1
ATOM 613 C CA . GLN A 1 82 ? 0.178 12.102 30.541 1.00 46.62 82 GLN A CA 1
ATOM 614 C C . GLN A 1 82 ? 1.005 11.492 29.391 1.00 46.62 82 GLN A C 1
ATOM 616 O O . GLN A 1 82 ? 1.850 12.167 28.797 1.00 46.62 82 GLN A O 1
ATOM 621 N N . SER A 1 83 ? 0.707 10.247 29.003 1.00 47.72 83 SER A N 1
ATOM 622 C CA . SER A 1 83 ? 1.361 9.571 27.870 1.00 47.72 83 SER A CA 1
ATOM 623 C C . SER A 1 83 ? 0.972 10.199 26.521 1.00 47.72 83 SER A C 1
ATOM 625 O O . SER A 1 83 ? 1.823 10.424 25.654 1.00 47.72 83 SER A O 1
ATOM 627 N N . GLN A 1 84 ? -0.297 10.602 26.367 1.00 49.09 84 GLN A N 1
ATOM 628 C CA . GLN A 1 84 ? -0.779 11.328 25.186 1.00 49.09 84 GLN A CA 1
ATOM 629 C C . GLN A 1 84 ? -0.098 12.695 25.031 1.00 49.09 84 GLN A C 1
ATOM 631 O O . GLN A 1 84 ? 0.265 13.061 23.915 1.00 49.09 84 GLN A O 1
ATOM 636 N N . GLN A 1 85 ? 0.117 13.455 26.112 1.00 52.53 85 GLN A N 1
ATOM 637 C CA . GLN A 1 85 ? 0.846 14.730 26.037 1.00 52.53 85 GLN A CA 1
ATOM 638 C C . GLN A 1 85 ? 2.307 14.543 25.608 1.00 52.53 85 GLN A C 1
ATOM 640 O O . GLN A 1 85 ? 2.801 15.305 24.771 1.00 52.53 85 GLN A O 1
ATOM 645 N N . PHE A 1 86 ? 2.987 13.513 26.117 1.00 46.00 86 PHE A N 1
ATOM 646 C CA . PHE A 1 86 ? 4.375 13.229 25.750 1.00 46.00 86 PHE A CA 1
ATOM 647 C C . PHE A 1 86 ? 4.507 12.848 24.267 1.00 46.00 86 PHE A C 1
ATOM 649 O O . PHE A 1 86 ? 5.341 13.403 23.547 1.00 46.00 86 PHE A O 1
ATOM 656 N N . LEU A 1 87 ? 3.617 11.980 23.774 1.00 50.28 87 LEU A N 1
ATOM 657 C CA . LEU A 1 87 ? 3.573 11.582 22.366 1.00 50.28 87 LEU A CA 1
ATOM 658 C C . LEU A 1 87 ? 3.170 12.746 21.449 1.00 50.28 87 LEU A C 1
ATOM 660 O O . LEU A 1 87 ? 3.787 12.924 20.400 1.00 50.28 87 LEU A O 1
ATOM 664 N N . LYS A 1 88 ? 2.205 13.591 21.842 1.00 51.75 88 LYS A N 1
ATOM 665 C CA . LYS A 1 88 ? 1.846 14.817 21.100 1.00 51.75 88 LYS A CA 1
ATOM 666 C C . LYS A 1 88 ? 3.040 15.764 20.973 1.00 51.75 88 LYS A C 1
ATOM 668 O O . LYS A 1 88 ? 3.288 16.282 19.886 1.00 51.75 88 LYS A O 1
ATOM 673 N N . LYS A 1 89 ? 3.821 15.942 22.045 1.00 49.12 89 LYS A N 1
ATOM 674 C CA . LYS A 1 89 ? 5.022 16.791 22.041 1.00 49.12 89 LYS A CA 1
ATOM 675 C C . LYS A 1 89 ? 6.118 16.225 21.135 1.00 49.12 89 LYS A C 1
ATOM 677 O O . LYS A 1 89 ? 6.709 16.971 20.357 1.00 49.12 89 LYS A O 1
ATOM 682 N N . PHE A 1 90 ? 6.316 14.906 21.147 1.00 51.72 90 PHE A N 1
ATOM 683 C CA . PHE A 1 90 ? 7.254 14.230 20.245 1.00 51.72 90 PHE A CA 1
ATOM 684 C C . PHE A 1 90 ? 6.819 14.293 18.772 1.00 51.72 90 PHE A C 1
ATOM 686 O O . PHE A 1 90 ? 7.647 14.532 17.891 1.00 51.72 90 PHE A O 1
ATOM 693 N N . ARG A 1 91 ? 5.520 14.123 18.489 1.00 51.84 91 ARG A N 1
ATOM 694 C CA . ARG A 1 91 ? 4.969 14.222 17.128 1.00 51.84 91 ARG A CA 1
ATOM 695 C C . ARG A 1 91 ? 5.024 15.648 16.585 1.00 51.84 91 ARG A C 1
ATOM 697 O O . ARG A 1 91 ? 5.400 15.818 15.432 1.00 51.84 91 ARG A O 1
ATOM 704 N N . TYR A 1 92 ? 4.734 16.662 17.401 1.00 52.66 92 TYR A N 1
ATOM 705 C CA . TYR A 1 92 ? 4.871 18.068 17.004 1.00 52.66 92 TYR A CA 1
ATOM 706 C C . TYR A 1 92 ? 6.331 18.431 16.695 1.00 52.66 92 TYR A C 1
ATOM 708 O O . TYR A 1 92 ? 6.605 19.093 15.695 1.00 52.66 92 TYR A O 1
ATOM 716 N N . PHE A 1 93 ? 7.277 17.929 17.496 1.00 54.59 93 PHE A N 1
ATOM 717 C CA . PHE A 1 93 ? 8.709 18.138 17.275 1.00 54.59 93 PHE A CA 1
ATOM 718 C C . PHE A 1 93 ? 9.194 17.484 15.969 1.00 54.59 93 PHE A C 1
ATOM 720 O O . PHE A 1 93 ? 9.884 18.114 15.171 1.00 54.59 93 PHE A O 1
ATOM 727 N N . ARG A 1 94 ? 8.766 16.244 15.696 1.00 53.56 94 ARG A N 1
ATOM 728 C CA . ARG A 1 94 ? 9.092 15.529 14.450 1.00 53.56 94 ARG A CA 1
ATOM 729 C C . ARG A 1 94 ? 8.428 16.156 13.217 1.00 53.56 94 ARG A C 1
ATOM 731 O O . ARG A 1 94 ? 9.104 16.307 12.206 1.00 53.56 94 ARG A O 1
ATOM 738 N N . CYS A 1 95 ? 7.157 16.563 13.290 1.00 49.69 95 CYS A N 1
ATOM 739 C CA . CYS A 1 95 ? 6.471 17.236 12.177 1.00 49.69 95 CYS A CA 1
ATOM 740 C C . CYS A 1 95 ? 7.067 18.613 11.874 1.00 49.69 95 CYS A C 1
ATOM 742 O O . CYS A 1 95 ? 7.246 18.946 10.707 1.00 49.69 95 CYS A O 1
ATOM 744 N N . SER A 1 96 ? 7.425 19.387 12.904 1.00 59.94 96 SER A N 1
ATOM 745 C CA . SER A 1 96 ? 8.085 20.684 12.713 1.00 59.94 96 SER A CA 1
ATOM 746 C C . SER A 1 96 ? 9.437 20.508 12.021 1.00 59.94 96 SER A C 1
ATOM 748 O O . SER A 1 96 ? 9.732 21.217 11.067 1.00 59.94 96 SER A O 1
ATOM 750 N N . GLN A 1 97 ? 10.222 19.502 12.420 1.00 61.97 97 GLN A N 1
ATOM 751 C CA . GLN A 1 97 ? 11.506 19.222 11.778 1.00 61.97 97 GLN A CA 1
ATOM 752 C C . GLN A 1 97 ? 11.353 18.740 10.327 1.00 61.97 97 GLN A C 1
ATOM 754 O O . GLN A 1 97 ? 12.129 19.145 9.467 1.00 61.97 97 GLN A O 1
ATOM 759 N N . LEU A 1 98 ? 10.347 17.909 10.032 1.00 61.75 98 LEU A N 1
ATOM 760 C CA . LEU A 1 98 ? 10.061 17.464 8.664 1.00 61.75 98 LEU A CA 1
ATOM 761 C C . LEU A 1 98 ? 9.626 18.628 7.763 1.00 61.75 98 LEU A C 1
ATOM 763 O O . LEU A 1 98 ? 10.109 18.724 6.640 1.00 61.75 98 LEU A O 1
ATOM 767 N N . LEU A 1 99 ? 8.788 19.544 8.259 1.00 61.44 99 LEU A N 1
ATOM 768 C CA . LEU A 1 99 ? 8.396 20.754 7.525 1.00 61.44 99 LEU A CA 1
ATOM 769 C C . LEU A 1 99 ? 9.590 21.683 7.262 1.00 61.44 99 LEU A C 1
ATOM 771 O O . LEU A 1 99 ? 9.732 22.188 6.152 1.00 61.44 99 LEU A O 1
ATOM 775 N N . ILE A 1 100 ? 10.480 21.860 8.242 1.00 68.56 100 ILE A N 1
ATOM 776 C CA . ILE A 1 100 ? 11.711 22.655 8.090 1.00 68.56 100 ILE A CA 1
ATOM 777 C C . ILE A 1 100 ? 12.645 22.031 7.045 1.00 68.56 100 ILE A C 1
ATOM 779 O O . ILE A 1 100 ? 13.191 22.738 6.196 1.00 68.56 100 ILE A O 1
ATOM 783 N N . ASN A 1 101 ? 12.805 20.707 7.072 1.00 65.69 101 ASN A N 1
ATOM 784 C CA . ASN A 1 101 ? 13.638 19.994 6.106 1.00 65.69 101 ASN A CA 1
ATOM 785 C C . ASN A 1 101 ? 13.047 20.080 4.688 1.00 65.69 101 ASN A C 1
ATOM 787 O O . ASN A 1 101 ? 13.786 20.320 3.740 1.00 65.69 101 ASN A O 1
ATOM 791 N N . MET A 1 102 ? 11.722 19.964 4.543 1.00 68.31 102 MET A N 1
ATOM 792 C CA . MET A 1 102 ? 11.032 20.134 3.256 1.00 68.31 102 MET A CA 1
ATOM 793 C C . MET A 1 102 ? 11.175 21.556 2.699 1.00 68.31 102 MET A C 1
ATOM 795 O O . MET A 1 102 ? 11.442 21.724 1.514 1.00 68.31 102 MET A O 1
ATOM 799 N N . LEU A 1 103 ? 11.055 22.582 3.548 1.00 68.12 103 LEU A N 1
ATOM 800 C CA . LEU A 1 103 ? 11.248 23.983 3.151 1.00 68.12 103 LEU A CA 1
ATOM 801 C C . LEU A 1 103 ? 12.694 24.276 2.730 1.00 68.12 103 LEU A C 1
ATOM 803 O O . LEU A 1 103 ? 12.918 25.071 1.824 1.00 68.12 103 LEU A O 1
ATOM 807 N N . SER A 1 104 ? 13.666 23.608 3.353 1.00 61.50 104 SER A N 1
ATOM 808 C CA . SER A 1 104 ? 15.090 23.768 3.034 1.00 61.50 104 SER A CA 1
ATOM 809 C C . SER A 1 104 ? 15.466 23.134 1.690 1.00 61.50 104 SER A C 1
ATOM 811 O O . SER A 1 104 ? 16.331 23.652 0.995 1.00 61.50 104 SER A O 1
ATOM 813 N N . VAL A 1 105 ? 14.798 22.044 1.298 1.00 63.56 105 VAL A N 1
ATOM 814 C CA . VAL A 1 105 ? 14.975 21.404 -0.019 1.00 63.56 105 VAL A CA 1
ATOM 815 C C . VAL A 1 105 ? 14.307 22.212 -1.139 1.00 63.56 105 VAL A C 1
ATOM 817 O O . VAL A 1 105 ? 14.773 22.172 -2.268 1.00 63.56 105 VAL A O 1
ATOM 820 N N . LEU A 1 106 ? 13.246 22.968 -0.839 1.00 65.06 106 LEU A N 1
ATOM 821 C CA . LEU A 1 106 ? 12.552 23.810 -1.823 1.00 65.06 106 LEU A CA 1
ATOM 822 C C . LEU A 1 106 ? 13.248 25.158 -2.095 1.00 65.06 106 LEU A C 1
ATOM 824 O O . LEU A 1 106 ? 12.907 25.837 -3.059 1.00 65.06 106 LEU A O 1
ATOM 828 N N . ALA A 1 107 ? 14.163 25.575 -1.216 1.00 57.06 107 ALA A N 1
ATOM 829 C CA . ALA A 1 107 ? 14.854 26.864 -1.278 1.00 57.06 107 ALA A CA 1
ATOM 830 C C . ALA A 1 107 ? 16.204 26.809 -2.023 1.00 57.06 107 ALA A C 1
ATOM 832 O O . ALA A 1 107 ? 16.955 27.786 -1.983 1.00 57.06 107 ALA A O 1
ATOM 833 N N . HIS A 1 108 ? 16.519 25.685 -2.672 1.00 49.94 108 HIS A N 1
ATOM 834 C CA . HIS A 1 108 ? 17.775 25.424 -3.375 1.00 49.94 108 HIS A CA 1
ATOM 835 C C . HIS A 1 108 ? 17.518 24.824 -4.762 1.00 49.94 108 HIS A C 1
ATOM 837 O O . HIS A 1 108 ? 18.428 24.945 -5.616 1.00 49.94 108 HIS A O 1
#

Foldseek 3Di:
DDDDDDDDDDDDPDDDPPVVVVVVVVVVVVVVVVVVVVVVVVVVCVPPDDVVVVVVVVVVVCVVPPDPPDDPPCPDPPPPPVVVVVVVVVVVVVVVVVVVVVVVVVVD

Secondary structure (DSSP, 8-state):
--PPPPPPPPPPPPPP-HHHHHHHHHHHHHHHHHHHHHHHHHHHHTTPPPHHHHHHHHHHHHHHS--TT-------TTSHHHHHHHHHHHHHHHHHHHHHHHHHHHT-

InterPro domains:
  IPR015898 G-protein, gamma subunit-like domain [SM01224] (24-96)
  IPR055305 Guanine nucleotide-binding protein subunit gamma 3-like [PTHR32378] (3-98)

Mean predicted aligned error: 17.5 Å